Protein 1HUW (pdb70)

InterPro domains:
  IPR001400 Somatotropin/prolactin [PF00103] (9-215)
  IPR001400 Somatotropin/prolactin [PR00836] (79-92)
  IPR001400 Somatotropin/prolactin [PR00836] (101-119)
  IPR001400 Somatotropin/prolactin [PR00836] (179-195)
  IPR001400 Somatotropin/prolactin [PR00836] (195-209)
  IPR001400 Somatotropin/prolactin [PTHR11417] (5-215)
  IPR009079 Four-helical cytokine-like, core [G3DSA:1.20.1250.10] (27-217)
  IPR009079 Four-helical cytokine-like, core [SSF47266] (28-215)
  IPR018116 Somatotropin hormone, conserved site [PS00266] (79-112)
  IPR018116 Somatotropin hormone, conserved site [PS00338] (191-208)
  IPR034975 Somatotropin [cd10285] (35-215)

Sequence (166 aa):
FPTIPLSRLADNAWLRADRLNQLAFDTYQEFEEAYIPKEQIHSFWWNPQTSLCPSESIPTPSNKEETQQKSNLELLRISLLLIQSWLEPVQFLRSVFANSLVYGASDSNVYDLLKDLEEGIQTLMGRLEALLKNYGLLYCFNKDMSKVSTYLRTVQCRSVEGSCGF

B-factor: mean 32.25, std 19.69, range [7.69, 106.46]

Organism: Homo sapiens (NCBI:txid9606)

Structure (mmCIF, N/CA/C/O backbone):
data_1HUW
#
_entry.id   1HUW
#
_cell.length_a   80.450
_cell.length_b   59.340
_cell.length_c   50.870
_cell.angle_alpha   90.00
_cell.angle_beta   128.20
_cell.angle_gamma   90.00
#
_symmetry.space_group_name_H-M   'C 1 2 1'
#
loop_
_entity.id
_entity.type
_entity.pdbx_description
1 polymer 'HUMAN GROWTH HORMONE'
2 water water
#
loop_
_atom_site.group_PDB
_atom_site.id
_atom_site.type_symbol
_atom_site.label_atom_id
_atom_site.label_alt_id
_atom_site.label_comp_id
_atom_site.label_asym_id
_atom_site.label_entity_id
_atom_site.label_seq_id
_atom_site.pdbx_PDB_ins_code
_atom_site.Cartn_x
_atom_site.Cartn_y
_atom_site.Cartn_z
_atom_site.occupancy
_atom_site.B_iso_or_equiv
_atom_site.auth_seq_id
_atom_site.auth_comp_id
_atom_site.auth_asym_id
_atom_site.auth_atom_id
_atom_site.pdbx_PDB_model_num
ATOM 1 N N . PHE A 1 1 ? -15.309 -7.827 -48.542 1.00 33.37 1 PHE A N 1
ATOM 2 C CA . PHE A 1 1 ? -15.460 -9.231 -48.169 1.00 36.67 1 PHE A CA 1
ATOM 3 C C . PHE A 1 1 ? -15.661 -9.465 -46.667 1.00 38.01 1 PHE A C 1
ATOM 4 O O . PHE A 1 1 ? -14.993 -8.820 -45.844 1.00 38.40 1 PHE A O 1
ATOM 12 N N . PRO A 1 2 ? -16.574 -10.383 -46.268 1.00 38.94 2 PRO A N 1
ATOM 13 C CA . PRO A 1 2 ? -16.856 -10.717 -44.881 1.00 39.11 2 PRO A CA 1
ATOM 14 C C . PRO A 1 2 ? -15.661 -11.265 -44.135 1.00 38.69 2 PRO A C 1
ATOM 15 O O . PRO A 1 2 ? -15.009 -12.233 -44.490 1.00 40.06 2 PRO A O 1
ATOM 19 N N . THR A 1 3 ? -15.390 -10.590 -43.047 1.00 40.39 3 THR A N 1
ATOM 20 C CA . THR A 1 3 ? -14.239 -10.919 -42.247 1.00 44.89 3 THR A CA 1
ATOM 21 C C . THR A 1 3 ? -14.478 -11.713 -40.932 1.00 41.76 3 THR A C 1
ATOM 22 O O . THR A 1 3 ? -13.573 -11.824 -40.099 1.00 46.76 3 THR A O 1
ATOM 26 N N . ILE A 1 4 ? -15.654 -12.296 -40.639 1.00 34.05 4 ILE A N 1
ATOM 27 C CA . ILE A 1 4 ? -15.785 -13.180 -39.482 1.00 27.32 4 ILE A CA 1
ATOM 28 C C . ILE A 1 4 ? -16.099 -14.544 -40.061 1.00 21.01 4 ILE A C 1
ATOM 29 O O . ILE A 1 4 ? -16.972 -14.678 -40.905 1.00 22.47 4 ILE A O 1
ATOM 34 N N . PRO A 1 5 ? -15.395 -15.613 -39.686 1.00 21.17 5 PRO A N 1
ATOM 35 C CA . PRO A 1 5 ? -15.607 -16.941 -40.243 1.00 19.91 5 PRO A CA 1
ATOM 36 C C . PRO A 1 5 ? -16.953 -17.465 -39.850 1.00 19.50 5 PRO A C 1
ATOM 37 O O . PRO A 1 5 ? -17.475 -17.144 -38.775 1.00 18.01 5 PRO A O 1
ATOM 41 N N . LEU A 1 6 ? -17.507 -18.220 -40.782 1.00 19.02 6 LEU A N 1
ATOM 42 C CA . LEU A 1 6 ? -18.793 -18.862 -40.560 1.00 20.93 6 LEU A CA 1
ATOM 43 C C . LEU A 1 6 ? -18.885 -19.613 -39.224 1.00 17.99 6 LEU A C 1
ATOM 44 O O . LEU A 1 6 ? -19.890 -19.437 -38.560 1.00 15.65 6 LEU A O 1
ATOM 49 N N . SER A 1 7 ? -17.891 -20.360 -38.738 1.00 15.43 7 SER A N 1
ATOM 50 C CA . SER A 1 7 ? -18.031 -21.097 -37.505 1.00 17.88 7 SER A CA 1
ATOM 51 C C . SER A 1 7 ? -18.196 -20.250 -36.251 1.00 19.01 7 SER A C 1
ATOM 52 O O . SER A 1 7 ? -18.849 -20.657 -35.275 1.00 16.23 7 SER A O 1
ATOM 55 N N . ARG A 1 8 ? -17.564 -19.065 -36.282 1.00 19.49 8 ARG A N 1
ATOM 56 C CA . ARG A 1 8 ? -17.691 -18.122 -35.188 1.00 18.57 8 ARG A CA 1
ATOM 57 C C . ARG A 1 8 ? -19.081 -17.523 -35.197 1.00 15.92 8 ARG A C 1
ATOM 58 O O . ARG A 1 8 ? -19.646 -17.338 -34.140 1.00 15.96 8 ARG A O 1
ATOM 66 N N . LEU A 1 9 ? -19.607 -17.179 -36.368 1.00 17.43 9 LEU A N 1
ATOM 67 C CA . LEU A 1 9 ? -20.937 -16.681 -36.488 1.00 17.83 9 LEU A CA 1
ATOM 68 C C . LEU A 1 9 ? -21.926 -17.743 -35.979 1.00 18.68 9 LEU A C 1
ATOM 69 O O . LEU A 1 9 ? -22.909 -17.370 -35.344 1.00 17.16 9 LEU A O 1
ATOM 74 N N . ALA A 1 10 ? -21.769 -19.048 -36.272 1.00 15.66 10 ALA A N 1
ATOM 75 C CA . ALA A 1 10 ? -22.703 -20.073 -35.795 1.00 16.58 10 ALA A CA 1
ATOM 76 C C . ALA A 1 10 ? -22.571 -20.265 -34.278 1.00 14.03 10 ALA A C 1
ATOM 77 O O . ALA A 1 10 ? -23.530 -20.521 -33.576 1.00 15.42 10 ALA A O 1
ATOM 79 N N . ASP A 1 11 ? -21.376 -20.118 -33.744 1.00 12.78 11 ASP A N 1
ATOM 80 C CA . ASP A 1 11 ? -21.117 -20.238 -32.339 1.00 14.22 11 ASP A CA 1
ATOM 81 C C . ASP A 1 11 ? -21.743 -19.143 -31.543 1.00 13.86 11 ASP A C 1
ATOM 82 O O . ASP A 1 11 ? -22.321 -19.398 -30.512 1.00 14.57 11 ASP A O 1
ATOM 87 N N . ASN A 1 12 ? -21.579 -17.922 -32.038 1.00 14.43 12 ASN A N 1
ATOM 88 C CA . ASN A 1 12 ? -22.085 -16.747 -31.391 1.00 15.71 12 ASN A CA 1
ATOM 89 C C . ASN A 1 12 ? -23.579 -16.679 -31.402 1.00 14.17 12 ASN A C 1
ATOM 90 O O . ASN A 1 12 ? -24.120 -16.184 -30.414 1.00 13.76 12 ASN A O 1
ATOM 95 N N . ALA A 1 13 ? -24.165 -17.166 -32.505 1.00 12.87 13 ALA A N 1
ATOM 96 C CA . ALA A 1 13 ? -25.600 -17.248 -32.664 1.00 13.73 13 ALA A CA 1
ATOM 97 C C . ALA A 1 13 ? -26.120 -18.283 -31.691 1.00 16.78 13 ALA A C 1
ATOM 98 O O . ALA A 1 13 ? -27.095 -17.983 -31.014 1.00 18.46 13 ALA A O 1
ATOM 100 N N . TRP A 1 14 ? -25.526 -19.477 -31.563 1.00 15.07 14 TRP A N 1
ATOM 101 C CA . TRP A 1 14 ? -25.894 -20.429 -30.521 1.00 14.43 14 TRP A CA 1
ATOM 102 C C . TRP A 1 14 ? -25.655 -19.856 -29.113 1.00 13.31 14 TRP A C 1
ATOM 103 O O . TRP A 1 14 ? -26.511 -20.076 -28.264 1.00 16.37 14 TRP A O 1
ATOM 114 N N . LEU A 1 15 ? -24.575 -19.169 -28.748 1.00 9.75 15 LEU A N 1
ATOM 115 C CA . LEU A 1 15 ? -24.422 -18.657 -27.399 1.00 14.11 15 LEU A CA 1
ATOM 116 C C . LEU A 1 15 ? -25.513 -17.664 -26.953 1.00 14.35 15 LEU A C 1
ATOM 117 O O . LEU A 1 15 ? -25.925 -17.631 -25.796 1.00 11.21 15 LEU A O 1
ATOM 122 N N . ARG A 1 16 ? -25.984 -16.858 -27.896 1.00 12.89 16 ARG A N 1
ATOM 123 C CA . ARG A 1 16 ? -26.995 -15.883 -27.626 1.00 12.41 16 ARG A CA 1
ATOM 124 C C . ARG A 1 16 ? -28.291 -16.589 -27.345 1.00 12.67 16 ARG A C 1
ATOM 125 O O . ARG A 1 16 ? -28.989 -16.179 -26.449 1.00 12.27 16 ARG A O 1
ATOM 133 N N . ALA A 1 17 ? -28.610 -17.614 -28.144 1.00 10.88 17 ALA A N 1
ATOM 134 C CA . ALA A 1 17 ? -29.817 -18.394 -27.963 1.00 13.18 17 ALA A CA 1
ATOM 135 C C . ALA A 1 17 ? -29.793 -19.176 -26.674 1.00 14.22 17 ALA A C 1
ATOM 136 O O . ALA A 1 17 ? -30.806 -19.260 -26.013 1.00 16.33 17 ALA A O 1
ATOM 138 N N . ASP A 1 18 ? -28.678 -19.768 -26.282 1.00 15.01 18 ASP A N 1
ATOM 139 C CA . ASP A 1 18 ? -28.535 -20.502 -25.023 1.00 18.65 18 ASP A CA 1
ATOM 140 C C . ASP A 1 18 ? -28.767 -19.623 -23.779 1.00 19.81 18 ASP A C 1
ATOM 141 O O . ASP A 1 18 ? -29.327 -20.082 -22.782 1.00 18.04 18 ASP A O 1
ATOM 146 N N . ARG A 1 19 ? -28.262 -18.378 -23.820 1.00 20.14 19 ARG A N 1
ATOM 147 C CA . ARG A 1 19 ? -28.438 -17.382 -22.768 1.00 22.45 19 ARG A CA 1
ATOM 148 C C . ARG A 1 19 ? -29.905 -17.004 -22.636 1.00 16.58 19 ARG A C 1
ATOM 149 O O . ARG A 1 19 ? -30.408 -16.914 -21.541 1.00 18.47 19 ARG A O 1
ATOM 157 N N . LEU A 1 20 ? -30.588 -16.762 -23.739 1.00 12.13 20 LEU A N 1
ATOM 158 C CA . LEU A 1 20 ? -31.970 -16.441 -23.743 1.00 11.35 20 LEU A CA 1
ATOM 159 C C . LEU A 1 20 ? -32.712 -17.653 -23.237 1.00 12.58 20 LEU A C 1
ATOM 160 O O . LEU A 1 20 ? -33.600 -17.471 -22.435 1.00 13.36 20 LEU A O 1
ATOM 165 N N . ASN A 1 21 ? -32.368 -18.884 -23.620 1.00 11.08 21 ASN A N 1
ATOM 166 C CA . ASN A 1 21 ? -33.027 -20.058 -23.088 1.00 13.89 21 ASN A CA 1
ATOM 167 C C . ASN A 1 21 ? -32.783 -20.221 -21.587 1.00 13.67 21 ASN A C 1
ATOM 168 O O . ASN A 1 21 ? -33.707 -20.579 -20.878 1.00 12.81 21 ASN A O 1
ATOM 173 N N . GLN A 1 22 ? -31.606 -19.950 -21.023 1.00 12.92 22 GLN A N 1
ATOM 174 C CA . GLN A 1 22 ? -31.408 -20.020 -19.582 1.00 16.31 22 GLN A CA 1
ATOM 175 C C . GLN A 1 22 ? -32.298 -18.994 -18.891 1.00 16.93 22 GLN A C 1
ATOM 176 O O . GLN A 1 22 ? -32.978 -19.307 -17.923 1.00 16.61 22 GLN A O 1
ATOM 182 N N . LEU A 1 23 ? -32.336 -17.768 -19.425 1.00 16.76 23 LEU A N 1
ATOM 183 C CA . LEU A 1 23 ? -33.094 -16.688 -18.841 1.00 15.90 23 LEU A CA 1
ATOM 184 C C . LEU A 1 23 ? -34.541 -17.065 -18.897 1.00 12.94 23 LEU A C 1
ATOM 185 O O . LEU A 1 23 ? -35.195 -16.983 -17.886 1.00 11.57 23 LEU A O 1
ATOM 190 N N . ALA A 1 24 ? -35.026 -17.586 -20.009 1.00 9.84 24 ALA A N 1
ATOM 191 C CA . ALA A 1 24 ? -36.421 -17.943 -20.129 1.00 12.40 24 ALA A CA 1
ATOM 192 C C . ALA A 1 24 ? -36.786 -19.069 -19.164 1.00 14.90 24 ALA A C 1
ATOM 193 O O . ALA A 1 24 ? -37.829 -19.000 -18.537 1.00 13.27 24 ALA A O 1
ATOM 195 N N . PHE A 1 25 ? -35.913 -20.057 -18.947 1.00 15.53 25 PHE A N 1
ATOM 196 C CA . PHE A 1 25 ? -36.186 -21.216 -18.114 1.00 14.61 25 PHE A CA 1
ATOM 197 C C . PHE A 1 25 ? -36.201 -20.908 -16.619 1.00 14.80 25 PHE A C 1
ATOM 198 O O . PHE A 1 25 ?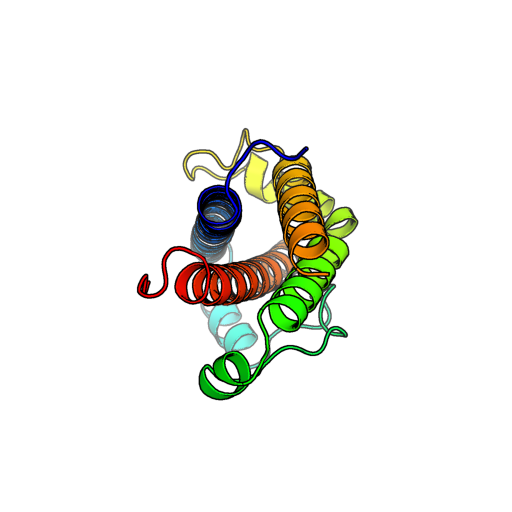 -37.078 -21.321 -15.852 1.00 16.14 25 PHE A O 1
ATOM 206 N N . ASP A 1 26 ? -35.169 -20.222 -16.185 1.00 14.01 26 ASP A N 1
ATOM 207 C CA . ASP A 1 26 ? -35.059 -19.850 -14.802 1.00 12.40 26 ASP A CA 1
ATOM 208 C C . ASP A 1 26 ? -36.099 -18.848 -14.359 1.00 10.84 26 ASP A C 1
ATOM 209 O O . ASP A 1 26 ? -36.573 -18.980 -13.238 1.00 12.68 26 ASP A O 1
ATOM 214 N N . THR A 1 27 ? -36.533 -17.895 -15.174 1.00 12.48 27 THR A N 1
ATOM 215 C CA . THR A 1 27 ? -37.549 -16.948 -14.705 1.00 13.60 27 THR A CA 1
ATOM 216 C C . THR A 1 27 ? -38.886 -17.630 -14.756 1.00 12.07 27 THR A C 1
ATOM 217 O O . THR A 1 27 ? -39.715 -17.304 -13.932 1.00 11.83 27 THR A O 1
ATOM 221 N N . TYR A 1 28 ? -39.096 -18.566 -15.685 1.00 11.49 28 TYR A N 1
ATOM 222 C CA . TYR A 1 28 ? -40.279 -19.414 -15.709 1.00 12.56 28 TYR A CA 1
ATOM 223 C C . TYR A 1 28 ? -40.355 -20.290 -14.427 1.00 14.62 28 TYR A C 1
ATOM 224 O O . TYR A 1 28 ? -41.430 -20.377 -13.820 1.00 15.57 28 TYR A O 1
ATOM 233 N N . GLN A 1 29 ? -39.275 -20.944 -13.952 1.00 14.47 29 GLN A N 1
ATOM 234 C CA . GLN A 1 29 ? -39.351 -21.714 -12.717 1.00 17.48 29 GLN A CA 1
ATOM 235 C C . GLN A 1 29 ? -39.522 -20.870 -11.443 1.00 18.21 29 GLN A C 1
ATOM 236 O O . GLN A 1 29 ? -40.238 -21.265 -10.520 1.00 16.43 29 GLN A O 1
ATOM 247 N N . GLU A 1 30 ? -38.862 -19.699 -11.348 1.00 14.01 30 GLU A N 1
ATOM 248 C CA . GLU A 1 30 ? -38.963 -18.852 -10.180 1.00 12.28 30 GLU A CA 1
ATOM 249 C C . GLU A 1 30 ? -40.390 -18.327 -10.070 1.00 12.32 30 GLU A C 1
ATOM 250 O O . GLU A 1 30 ? -40.938 -18.324 -8.977 1.00 14.38 30 GLU A O 1
ATOM 256 N N . PHE A 1 31 ? -41.010 -17.923 -11.192 1.00 10.71 31 PHE A N 1
ATOM 257 C CA . PHE A 1 31 ? -42.379 -17.437 -11.266 1.00 13.13 31 PHE A CA 1
ATOM 258 C C . PHE A 1 31 ? -43.396 -18.512 -10.851 1.00 18.14 31 PHE A C 1
ATOM 259 O O . PHE A 1 31 ? -44.315 -18.295 -10.060 1.00 17.12 31 PHE A O 1
ATOM 267 N N . GLU A 1 32 ? -43.248 -19.696 -11.452 1.00 17.26 32 GLU A N 1
ATOM 268 C CA . GLU A 1 32 ? -44.097 -20.803 -11.161 1.00 17.22 32 GLU A CA 1
ATOM 269 C C . GLU A 1 32 ? -43.974 -21.118 -9.679 1.00 17.73 32 GLU A C 1
ATOM 270 O O . GLU A 1 32 ? -44.980 -21.189 -9.004 1.00 21.49 32 GLU A O 1
ATOM 276 N N . GLU A 1 33 ? -42.784 -21.195 -9.115 1.00 20.28 33 GLU A N 1
ATOM 277 C CA . GLU A 1 33 ? -42.618 -21.576 -7.735 1.00 24.82 33 GLU A CA 1
ATOM 278 C C . GLU A 1 33 ? -43.074 -20.463 -6.809 1.00 25.65 33 GLU A C 1
ATOM 279 O O . GLU A 1 33 ? -43.714 -20.748 -5.809 1.00 28.34 33 GLU A O 1
ATOM 285 N N . ALA A 1 34 ? -42.870 -19.194 -7.131 1.00 23.51 34 ALA A N 1
ATOM 286 C CA . ALA A 1 34 ? -43.288 -18.106 -6.277 1.00 19.87 34 ALA A CA 1
ATOM 287 C C . ALA A 1 34 ? -44.774 -17.887 -6.281 1.00 18.48 34 ALA A C 1
ATOM 288 O O . ALA A 1 34 ? -45.347 -17.674 -5.229 1.00 22.98 34 ALA A O 1
ATOM 290 N N . TYR A 1 35 ? -45.418 -17.981 -7.433 1.00 17.39 35 TYR A N 1
ATOM 291 C CA . TYR A 1 35 ? -46.787 -17.542 -7.588 1.00 18.25 35 TYR A CA 1
ATOM 292 C C . TYR A 1 35 ? -47.859 -18.521 -8.018 1.00 21.73 35 TYR A C 1
ATOM 293 O O . TYR A 1 35 ? -49.007 -18.162 -7.761 1.00 24.24 35 TYR A O 1
ATOM 302 N N . ILE A 1 36 ? -47.589 -19.668 -8.700 1.00 21.04 36 ILE A N 1
ATOM 303 C CA . ILE A 1 36 ? -48.643 -20.541 -9.242 1.00 19.95 36 ILE A CA 1
ATOM 304 C C . ILE A 1 36 ? -48.911 -21.640 -8.248 1.00 18.96 36 ILE A C 1
ATOM 305 O O . ILE A 1 36 ? -47.988 -22.309 -7.812 1.00 21.14 36 ILE A O 1
ATOM 310 N N . PRO A 1 37 ? -50.134 -21.825 -7.758 1.00 21.75 37 PRO A N 1
ATOM 311 C CA . PRO A 1 37 ? -50.404 -22.872 -6.794 1.00 21.17 37 PRO A CA 1
ATOM 312 C C . PRO A 1 37 ? -50.342 -24.186 -7.563 1.00 20.63 37 PRO A C 1
ATOM 313 O O . PRO A 1 37 ? -50.690 -24.217 -8.744 1.00 24.54 37 PRO A O 1
ATOM 317 N N . LYS A 1 38 ? -49.835 -25.227 -6.895 1.00 23.53 38 LYS A N 1
ATOM 318 C CA . LYS A 1 38 ? -49.631 -26.579 -7.401 1.00 28.20 38 LYS A CA 1
ATOM 319 C C . LYS A 1 38 ? -50.783 -27.160 -8.222 1.00 29.90 38 LYS A C 1
ATOM 320 O O . LYS A 1 38 ? -50.647 -27.857 -9.221 1.00 29.59 38 LYS A O 1
ATOM 326 N N . GLU A 1 39 ? -51.956 -26.779 -7.763 1.00 30.36 39 GLU A N 1
ATOM 327 C CA . GLU A 1 39 ? -53.215 -27.108 -8.372 1.00 29.97 39 GLU A CA 1
ATOM 328 C C . GLU A 1 39 ? -53.178 -26.637 -9.814 1.00 28.42 39 GLU A C 1
ATOM 329 O O . GLU A 1 39 ? -53.458 -27.408 -10.728 1.0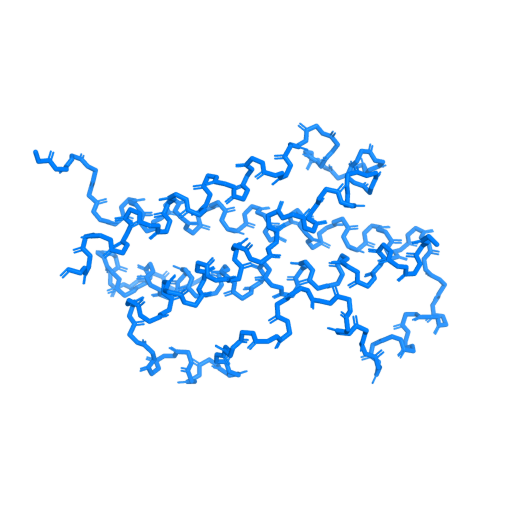0 28.49 39 GLU A O 1
ATOM 340 N N . GLN A 1 40 ? -52.787 -25.379 -10.030 1.00 27.22 40 GLN A N 1
ATOM 341 C CA . GLN A 1 40 ? -52.784 -24.819 -11.373 1.00 27.66 40 GLN A CA 1
ATOM 342 C C . GLN A 1 40 ? -51.623 -25.238 -12.277 1.00 26.99 40 GLN A C 1
ATOM 343 O O . GLN A 1 40 ? -51.742 -25.130 -13.498 1.00 25.92 40 GLN A O 1
ATOM 349 N N . ILE A 1 41 ? -50.529 -25.731 -11.674 1.00 22.91 41 ILE A N 1
ATOM 350 C CA . ILE A 1 41 ? -49.360 -26.233 -12.366 1.00 21.97 41 ILE A CA 1
ATOM 351 C C . ILE A 1 41 ? -49.720 -27.523 -13.085 1.00 25.74 41 ILE A C 1
ATOM 352 O O . ILE A 1 41 ? -49.394 -27.648 -14.267 1.00 26.32 41 ILE A O 1
ATOM 357 N N . HIS A 1 42 ? -50.414 -28.471 -12.431 1.00 24.42 42 HIS A N 1
ATOM 358 C CA . HIS A 1 42 ? -50.770 -29.733 -13.078 1.00 25.30 42 HIS A CA 1
ATOM 359 C C . HIS A 1 42 ? -51.809 -29.591 -14.156 1.00 24.94 42 HIS A C 1
ATOM 360 O O . HIS A 1 42 ? -51.787 -30.259 -15.176 1.00 26.14 42 HIS A O 1
ATOM 367 N N . SER A 1 43 ? -52.723 -28.664 -13.931 1.00 24.88 43 SER A N 1
ATOM 368 C CA . SER A 1 43 ? -53.759 -28.371 -14.878 1.00 26.40 43 SER A CA 1
ATOM 369 C C . SER A 1 43 ? -53.230 -27.86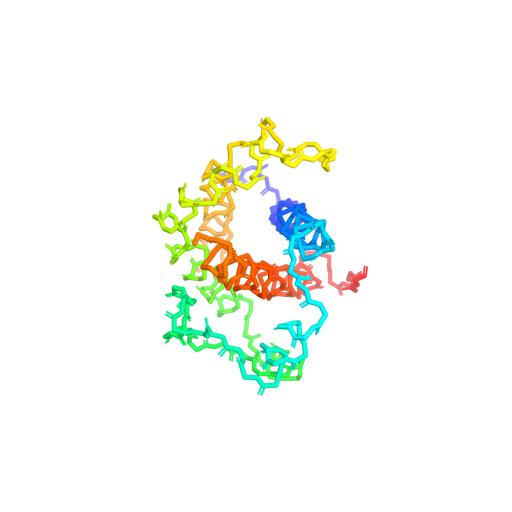4 -16.220 1.00 27.73 43 SER A C 1
ATOM 370 O O . SER A 1 43 ? -53.609 -28.356 -17.293 1.00 28.99 43 SER A O 1
ATOM 373 N N . PHE A 1 44 ? -52.327 -26.870 -16.130 1.00 30.08 44 PHE A N 1
ATOM 374 C CA . PHE A 1 44 ? -51.743 -26.243 -17.314 1.00 29.19 44 PHE A CA 1
ATOM 375 C C . PHE A 1 44 ? -50.829 -27.251 -17.999 1.00 24.73 44 PHE A C 1
ATOM 376 O O . PHE A 1 44 ? -50.803 -27.278 -19.225 1.00 24.23 44 PHE A O 1
ATOM 384 N N . TRP A 1 45 ? -50.106 -28.087 -17.240 1.00 22.78 45 TRP A N 1
ATOM 385 C CA . TRP A 1 45 ? -49.263 -29.113 -17.809 1.00 22.99 45 TRP A CA 1
ATOM 386 C C . TRP A 1 45 ? -50.046 -29.987 -18.793 1.00 23.07 45 TRP A C 1
ATOM 387 O O . TRP A 1 45 ? -49.616 -30.227 -19.926 1.00 22.61 45 TRP A O 1
ATOM 398 N N . TRP A 1 46 ? -51.259 -30.381 -18.378 1.00 19.88 46 TRP A N 1
ATOM 399 C CA . TRP A 1 46 ? -52.031 -31.291 -19.184 1.00 24.29 46 TRP A CA 1
ATOM 400 C C . TRP A 1 46 ? -52.811 -30.575 -20.250 1.00 30.94 46 TRP A C 1
ATOM 401 O O . TRP A 1 46 ? -53.230 -31.218 -21.207 1.00 34.59 46 TRP A O 1
ATOM 412 N N . ASN A 1 47 ? -52.999 -29.251 -20.135 1.00 38.22 47 ASN A N 1
ATOM 413 C CA . ASN A 1 47 ? -53.620 -28.440 -21.175 1.00 45.36 47 ASN A CA 1
ATOM 414 C C . ASN A 1 47 ? -52.914 -27.091 -21.288 1.00 47.23 47 ASN A C 1
ATOM 415 O O . ASN A 1 47 ? -53.360 -26.101 -20.690 1.00 44.63 47 ASN A O 1
ATOM 420 N N . PRO A 1 48 ? -51.776 -27.015 -22.017 1.00 50.15 48 PRO A N 1
ATOM 421 C CA . PRO A 1 48 ? -51.067 -25.760 -22.296 1.00 54.36 48 PRO A CA 1
ATOM 422 C C . PRO A 1 48 ? -51.825 -24.651 -23.063 1.00 57.03 48 PRO A C 1
ATOM 423 O O . PRO A 1 48 ? -52.591 -24.952 -23.986 1.00 59.25 48 PRO A O 1
ATOM 427 N N . GLN A 1 49 ? -51.658 -23.364 -22.685 1.00 61.00 49 GLN A N 1
ATOM 428 C CA . GLN A 1 49 ? -52.332 -22.251 -23.360 1.00 64.61 49 GLN A CA 1
ATOM 429 C C . GLN A 1 49 ? -51.431 -21.638 -24.414 1.00 62.76 49 GLN A C 1
ATOM 430 O O . GLN A 1 49 ? -50.847 -20.561 -24.334 1.00 59.79 49 GLN A O 1
ATOM 436 N N . THR A 1 50 ? -51.403 -22.479 -25.444 1.00 62.79 50 THR A N 1
ATOM 437 C CA . THR A 1 50 ? -50.626 -22.279 -26.655 1.00 66.79 50 THR A CA 1
ATOM 438 C C . THR A 1 50 ? -51.222 -21.202 -27.572 1.00 67.94 50 THR A C 1
ATOM 439 O O . THR A 1 50 ? -50.625 -20.773 -28.572 1.00 68.37 50 THR A O 1
ATOM 443 N N . SER A 1 51 ? -52.434 -20.757 -27.208 1.00 68.10 51 SER A N 1
ATOM 444 C CA . SER A 1 51 ? -53.096 -19.632 -27.848 1.00 66.87 51 SER A CA 1
ATOM 445 C C . SER A 1 51 ? -52.276 -18.385 -27.578 1.00 63.41 51 SER A C 1
ATOM 446 O O . SER A 1 51 ? -52.157 -17.527 -28.451 1.00 63.83 51 SER A O 1
ATOM 449 N N . LEU A 1 52 ? -51.701 -18.352 -26.356 1.00 60.66 52 LEU A N 1
ATOM 450 C CA . LEU A 1 52 ? -50.807 -17.295 -25.912 1.00 56.99 52 LEU A CA 1
ATOM 451 C C . LEU A 1 52 ? -49.536 -17.287 -26.738 1.00 53.58 52 LEU A C 1
ATOM 452 O O . LEU A 1 52 ? -48.972 -16.210 -26.907 1.00 56.32 52 LEU A O 1
ATOM 457 N N . CYS A 1 53 ? -49.090 -18.438 -27.279 1.00 47.75 53 CYS A N 1
ATOM 458 C CA . CYS A 1 53 ? -47.879 -18.500 -28.077 1.00 39.98 53 CYS A CA 1
ATOM 459 C C . CYS A 1 53 ? -48.001 -17.755 -29.402 1.00 38.20 53 CYS A C 1
ATOM 460 O O . CYS A 1 53 ? -48.874 -18.070 -30.201 1.00 35.57 53 CYS A O 1
ATOM 463 N N . PRO A 1 54 ? -47.154 -16.730 -29.649 1.00 38.21 54 PRO A N 1
ATOM 464 C CA . PRO A 1 54 ? -47.099 -15.938 -30.886 1.00 37.36 54 PRO A CA 1
ATOM 465 C C . PRO A 1 54 ? -46.703 -16.734 -32.125 1.00 36.01 54 PRO A C 1
ATOM 466 O O . PRO A 1 54 ? -47.034 -16.394 -33.259 1.00 38.57 54 PRO A O 1
ATOM 470 N N . SER A 1 55 ? -45.993 -17.823 -31.848 1.00 36.43 55 SER A N 1
ATOM 471 C CA . SER A 1 55 ? -45.400 -18.712 -32.821 1.00 40.00 55 SER A CA 1
ATOM 472 C C . SER A 1 55 ? -46.211 -19.930 -33.227 1.00 42.20 55 SER A C 1
ATOM 473 O O . SER A 1 55 ? -45.680 -20.746 -33.985 1.00 40.73 55 SER A O 1
ATOM 476 N N . GLU A 1 56 ? -47.418 -20.100 -32.668 1.00 46.21 56 GLU A N 1
ATOM 477 C CA . GLU A 1 56 ? -48.312 -21.235 -32.911 1.00 53.74 56 GLU A CA 1
ATOM 478 C C . GLU A 1 56 ? -48.334 -21.708 -34.383 1.00 54.96 56 GLU A C 1
ATOM 479 O O . GLU A 1 56 ? -48.146 -22.892 -34.708 1.00 56.23 56 GLU A O 1
ATOM 485 N N . SER A 1 57 ? -48.437 -20.686 -35.254 1.00 55.34 57 SER A N 1
ATOM 486 C CA . SER A 1 57 ? -48.492 -20.769 -36.723 1.00 55.16 57 SER A CA 1
ATOM 487 C C . SER A 1 57 ? -47.273 -21.248 -37.519 1.00 52.21 57 SER A C 1
ATOM 488 O O . SER A 1 57 ? -47.412 -21.741 -38.646 1.00 53.54 57 SER A O 1
ATOM 491 N N . ILE A 1 58 ? -46.067 -21.040 -36.973 1.00 46.07 58 ILE A N 1
ATOM 492 C CA . ILE A 1 58 ? -44.848 -21.431 -37.635 1.00 41.33 58 ILE A CA 1
ATOM 493 C C . ILE A 1 58 ? -44.640 -22.932 -37.486 1.00 43.10 58 ILE A C 1
ATOM 494 O O . ILE A 1 58 ? -44.629 -23.483 -36.389 1.00 43.85 58 ILE A O 1
ATOM 499 N N . PRO A 1 59 ? -44.535 -23.662 -38.603 1.00 45.46 59 PRO A N 1
ATOM 500 C CA . PRO A 1 59 ? -44.257 -25.092 -38.595 1.00 43.71 59 PRO A CA 1
ATOM 501 C C . PRO A 1 59 ? -42.804 -25.415 -38.291 1.00 41.06 59 PRO A C 1
ATOM 502 O O . PRO A 1 59 ? -41.890 -24.989 -38.998 1.00 40.94 59 PRO A O 1
ATOM 506 N N . THR A 1 60 ? -42.625 -26.147 -37.195 1.00 37.38 60 THR A N 1
ATOM 507 C CA . THR A 1 60 ? -41.312 -26.574 -36.770 1.00 39.37 60 THR A CA 1
ATOM 508 C C . THR A 1 60 ? -41.147 -28.112 -36.747 1.00 40.07 60 THR A C 1
ATOM 509 O O . THR A 1 60 ? -42.139 -28.834 -36.667 1.00 42.21 60 THR A O 1
ATOM 513 N N . PRO A 1 61 ? -39.945 -28.702 -36.845 1.00 42.18 61 PRO A N 1
ATOM 514 C CA . PRO A 1 61 ? -39.725 -30.116 -36.599 1.00 44.88 61 PRO A CA 1
ATOM 515 C C . PRO A 1 61 ? -40.053 -30.568 -35.188 1.00 50.20 61 PRO A C 1
ATOM 516 O O . PRO A 1 61 ? -39.605 -30.051 -34.154 1.00 51.30 61 PRO A O 1
ATOM 520 N N . SER A 1 62 ? -40.950 -31.556 -35.264 1.00 57.33 62 SER A N 1
ATOM 521 C CA . SER A 1 62 ? -41.526 -32.257 -34.117 1.00 62.27 62 SER A CA 1
ATOM 522 C C . SER A 1 62 ? -40.589 -33.118 -33.264 1.00 63.01 62 SER A C 1
ATOM 523 O O . SER A 1 62 ? -40.740 -33.132 -32.039 1.00 66.97 62 SER A O 1
ATOM 526 N N . ASN A 1 63 ? -39.599 -33.819 -33.836 1.00 60.16 63 ASN A N 1
ATOM 527 C CA . ASN A 1 63 ? -38.681 -34.683 -33.087 1.00 55.68 63 ASN A CA 1
ATOM 528 C C . ASN A 1 63 ? -37.250 -34.448 -33.537 1.00 53.69 63 ASN A C 1
ATOM 529 O O . ASN A 1 63 ? -37.073 -33.791 -34.567 1.00 52.54 63 ASN A O 1
ATOM 534 N N . LYS A 1 64 ? -36.204 -34.965 -32.863 1.00 52.41 64 LYS A N 1
ATOM 535 C CA . LYS A 1 64 ? -34.835 -34.689 -33.321 1.00 54.48 64 LYS A CA 1
ATOM 536 C C . LYS A 1 64 ? -34.528 -35.237 -34.694 1.00 51.43 64 LYS A C 1
ATOM 537 O O . LYS A 1 64 ? -33.704 -34.652 -35.396 1.00 51.87 64 LYS A O 1
ATOM 543 N N . GLU A 1 65 ? -35.187 -36.326 -35.109 1.00 45.96 65 GLU A N 1
ATOM 544 C CA . GLU A 1 65 ? -34.904 -36.860 -36.411 1.00 40.87 65 GLU A CA 1
ATOM 545 C C . GLU A 1 65 ? -35.612 -36.054 -37.492 1.00 41.11 65 GLU A C 1
ATOM 546 O O . GLU A 1 65 ? -35.105 -36.020 -38.617 1.00 41.79 65 GLU A O 1
ATOM 552 N N . GLU A 1 66 ? -36.720 -35.345 -37.221 1.00 40.07 66 GLU A N 1
ATOM 553 C CA . GLU A 1 66 ? -37.250 -34.440 -38.241 1.00 43.27 66 GLU A CA 1
ATOM 554 C C . GLU A 1 66 ? -36.405 -33.152 -38.372 1.00 41.30 66 GLU A C 1
ATOM 555 O O . GLU A 1 66 ? -36.349 -32.504 -39.420 1.00 39.08 66 GLU A O 1
ATOM 561 N N . THR A 1 67 ? -35.755 -32.805 -37.260 1.00 38.41 67 THR A N 1
ATOM 562 C CA . THR A 1 67 ? -34.791 -31.735 -37.172 1.00 40.54 67 THR A CA 1
ATOM 563 C C . THR A 1 67 ? -33.556 -32.100 -38.024 1.00 42.76 67 THR A C 1
ATOM 564 O O . THR A 1 67 ? -33.157 -31.312 -38.884 1.00 42.28 67 THR A O 1
ATOM 568 N N . GLN A 1 68 ? -32.956 -33.296 -37.877 1.00 45.85 68 GLN A N 1
ATOM 569 C CA . GLN A 1 68 ? -31.805 -33.742 -38.680 1.00 49.08 68 GLN A CA 1
ATOM 570 C C . GLN A 1 68 ? -32.008 -33.774 -40.199 1.00 47.90 68 GLN A C 1
ATOM 571 O O . GLN A 1 68 ? -31.068 -33.599 -40.974 1.00 48.09 68 GLN A O 1
ATOM 577 N N . GLN A 1 69 ? -33.247 -33.964 -40.657 1.00 48.76 69 GLN A N 1
ATOM 578 C CA . GLN A 1 69 ? -33.598 -33.993 -42.075 1.00 48.77 69 GLN A CA 1
ATOM 579 C C . GLN A 1 69 ? -33.572 -32.621 -42.708 1.00 46.15 69 GLN A C 1
ATOM 580 O O . GLN A 1 69 ? -33.547 -32.495 -43.929 1.00 47.66 69 GLN A O 1
ATOM 586 N N . LYS A 1 70 ? -33.671 -31.585 -41.872 1.00 43.87 70 LYS A N 1
ATOM 587 C CA . LYS A 1 70 ? -33.752 -30.203 -42.336 1.00 39.76 70 LYS A CA 1
ATOM 588 C C . LYS A 1 70 ? -32.395 -29.671 -42.692 1.00 33.68 70 LYS A C 1
ATOM 589 O O . LYS A 1 70 ? -31.441 -29.970 -41.982 1.00 31.86 70 LYS A O 1
ATOM 595 N N . SER A 1 71 ? -32.280 -28.897 -43.770 1.00 30.66 71 SER A N 1
ATOM 596 C CA . SER A 1 71 ? -30.985 -28.326 -44.094 1.00 31.71 71 SER A CA 1
ATOM 597 C C . SER A 1 71 ? -30.665 -27.197 -43.136 1.00 30.03 71 SER A C 1
ATOM 598 O O . SER A 1 71 ? -31.517 -26.784 -42.361 1.00 29.73 71 SER A O 1
ATOM 601 N N . ASN A 1 72 ? -29.401 -26.788 -43.097 1.00 29.30 72 ASN A N 1
ATOM 602 C CA . ASN A 1 72 ?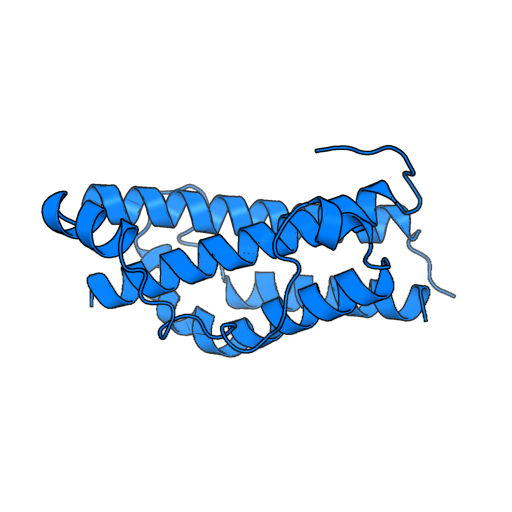 -29.013 -25.647 -42.313 1.00 30.08 72 ASN A CA 1
ATOM 603 C C . ASN A 1 72 ? -29.773 -24.394 -42.695 1.00 28.84 72 ASN A C 1
ATOM 604 O O . ASN A 1 72 ? -30.275 -23.749 -41.788 1.00 29.27 72 ASN A O 1
ATOM 609 N N . LEU A 1 73 ? -29.993 -24.069 -43.971 1.00 25.66 73 LEU A N 1
ATOM 610 C CA . LEU A 1 73 ? -30.708 -22.874 -44.359 1.00 27.08 73 LEU A CA 1
ATOM 611 C C . LEU A 1 73 ? -32.167 -22.914 -43.975 1.00 28.43 73 LEU A C 1
ATOM 612 O O . LEU A 1 73 ? -32.779 -21.883 -43.711 1.00 29.42 73 LEU A O 1
ATOM 617 N N . GLU A 1 74 ? -32.716 -24.128 -43.962 1.00 29.14 74 GLU A N 1
ATOM 618 C CA . GLU A 1 74 ? -34.090 -24.358 -43.553 1.00 29.55 74 GLU A CA 1
ATOM 619 C C . GLU A 1 74 ? -34.244 -24.168 -42.058 1.00 26.45 74 GLU A C 1
ATOM 620 O O . GLU A 1 74 ? -35.181 -23.492 -41.653 1.00 28.49 74 GLU A O 1
ATOM 626 N N . LEU A 1 75 ? -33.339 -24.743 -41.252 1.00 20.84 75 LEU A N 1
ATOM 627 C CA . LEU A 1 75 ? -33.339 -24.561 -39.821 1.00 22.33 75 LEU A CA 1
ATOM 628 C C . LEU A 1 75 ? -33.102 -23.103 -39.398 1.00 24.85 75 LEU A C 1
ATOM 629 O O . LEU A 1 75 ? -33.645 -22.677 -38.381 1.00 23.35 75 LEU A O 1
ATOM 634 N N . LEU A 1 76 ? -32.345 -22.319 -40.193 1.00 23.05 76 LEU A N 1
ATOM 635 C CA . LEU A 1 76 ? -32.061 -20.900 -39.973 1.00 19.39 76 LEU A CA 1
ATOM 636 C C . LEU A 1 76 ? -33.269 -20.076 -40.287 1.00 18.78 76 LEU A C 1
ATOM 637 O O . LEU A 1 76 ? -33.586 -19.096 -39.616 1.00 25.48 76 LEU A O 1
ATOM 642 N N . ARG A 1 77 ? -33.956 -20.484 -41.327 1.00 18.19 77 ARG A N 1
ATOM 643 C CA . ARG A 1 77 ? -35.150 -19.787 -41.717 1.00 23.54 77 ARG A CA 1
ATOM 644 C C . ARG A 1 77 ? -36.256 -19.929 -40.653 1.00 23.97 77 ARG A C 1
ATOM 645 O O . ARG A 1 77 ? -36.891 -18.933 -40.289 1.00 21.44 77 ARG A O 1
ATOM 653 N N . ILE A 1 78 ? -36.468 -21.174 -40.158 1.00 26.10 78 ILE A N 1
ATOM 654 C CA . ILE A 1 78 ? -37.406 -21.493 -39.070 1.00 25.97 78 ILE A CA 1
ATOM 655 C C . ILE A 1 78 ? -37.013 -20.733 -37.764 1.00 24.75 78 ILE A C 1
ATOM 656 O O . ILE A 1 78 ? -37.865 -20.106 -37.134 1.00 23.88 78 ILE A O 1
ATOM 661 N N . SER A 1 79 ? -35.744 -20.771 -37.314 1.00 21.84 79 SER A N 1
ATOM 662 C CA . SER A 1 79 ? -35.269 -20.013 -36.170 1.00 20.25 79 SER A CA 1
ATOM 663 C C . SER A 1 79 ? -35.555 -18.528 -36.374 1.00 19.87 79 SER A C 1
ATOM 664 O O . SER A 1 79 ? -36.068 -17.884 -35.458 1.00 21.19 79 SER A O 1
ATOM 667 N N . LEU A 1 80 ? -35.363 -17.957 -37.568 1.00 19.48 80 LEU A N 1
ATOM 668 C CA . LEU A 1 80 ? -35.618 -16.530 -37.764 1.00 21.77 80 LEU A CA 1
ATOM 669 C C . LEU A 1 80 ? -37.096 -16.141 -37.569 1.00 21.13 80 LEU A C 1
ATOM 670 O O . LEU A 1 80 ? -37.456 -15.123 -36.978 1.00 18.25 80 LEU A O 1
ATOM 675 N N . LEU A 1 81 ? -37.983 -16.985 -38.080 1.00 21.54 81 LEU A N 1
ATOM 676 C CA . LEU A 1 81 ? -39.405 -16.745 -37.976 1.00 22.13 81 LEU A CA 1
ATOM 677 C C . LEU A 1 81 ? -39.852 -16.860 -36.533 1.00 19.74 81 LEU A C 1
ATOM 678 O O . LEU A 1 81 ? -40.726 -16.094 -36.156 1.00 21.55 81 LEU A O 1
ATOM 683 N N . LEU A 1 82 ? -39.263 -17.752 -35.722 1.00 20.50 82 LEU A N 1
ATOM 684 C CA . LEU A 1 82 ? -39.607 -17.869 -34.310 1.00 20.04 82 LEU A CA 1
ATOM 685 C C . LEU A 1 82 ? -39.072 -16.668 -33.535 1.00 20.80 82 LEU A C 1
ATOM 686 O O . LEU A 1 82 ? -39.747 -16.172 -32.649 1.00 23.16 82 LEU A O 1
ATOM 691 N N . ILE A 1 83 ? -37.893 -16.123 -33.805 1.00 19.22 83 ILE A N 1
ATOM 692 C CA . ILE A 1 83 ? -37.430 -14.897 -33.166 1.00 22.63 83 ILE A CA 1
ATOM 693 C C . ILE A 1 83 ? -38.263 -13.698 -33.617 1.00 21.92 83 ILE A C 1
ATOM 694 O O . ILE A 1 83 ? -38.635 -12.877 -32.793 1.00 21.95 83 ILE A O 1
ATOM 699 N N . GLN A 1 84 ? -38.621 -13.605 -34.900 1.00 22.07 84 GLN A N 1
ATOM 700 C CA . GLN A 1 84 ? -39.386 -12.498 -35.408 1.00 21.09 84 GLN A CA 1
ATOM 701 C C . GLN A 1 84 ? -40.783 -12.483 -34.835 1.00 23.37 84 GLN A C 1
ATOM 702 O O . GLN A 1 84 ? -41.332 -11.401 -34.654 1.00 25.98 84 GLN A O 1
ATOM 708 N N . SER A 1 85 ? -41.397 -13.616 -34.485 1.00 23.06 85 SER A N 1
ATOM 709 C CA . SER A 1 85 ? -42.736 -13.590 -33.896 1.00 22.38 85 SER A CA 1
ATOM 710 C C . SER A 1 85 ? -42.685 -13.142 -32.429 1.00 20.09 85 SER A C 1
ATOM 711 O O . SER A 1 85 ? -43.703 -12.847 -31.827 1.00 22.32 85 SER A O 1
ATOM 714 N N . TRP A 1 86 ? -41.520 -13.077 -31.787 1.00 18.64 86 TRP A N 1
ATOM 715 C CA . TRP A 1 86 ? -41.442 -12.589 -30.431 1.00 16.99 86 TRP A CA 1
ATOM 716 C C . TRP A 1 86 ? -41.104 -11.121 -30.280 1.00 18.60 86 TRP A C 1
ATOM 717 O O . TRP A 1 86 ? -41.185 -10.584 -29.181 1.00 17.23 86 TRP A O 1
ATOM 728 N N . LEU A 1 87 ? -40.703 -10.433 -31.352 1.00 20.58 87 LEU A N 1
ATOM 729 C CA . LEU A 1 87 ? -40.227 -9.055 -31.243 1.00 22.24 87 LEU A CA 1
ATOM 730 C C . LEU A 1 87 ? -41.211 -8.052 -30.629 1.00 20.54 87 LEU A C 1
ATOM 731 O O . LEU A 1 87 ? -40.796 -7.210 -29.820 1.00 17.63 87 LEU A O 1
ATOM 736 N N . GLU A 1 88 ? -42.500 -8.169 -30.993 1.00 21.18 88 GLU A N 1
ATOM 737 C CA . GLU A 1 88 ? -43.502 -7.324 -30.375 1.00 24.65 88 GLU A CA 1
ATOM 738 C C . GLU A 1 88 ? -44.040 -7.930 -29.070 1.00 22.41 88 GLU A C 1
ATOM 739 O O . GLU A 1 88 ? -44.005 -7.213 -28.058 1.00 24.86 88 GLU A O 1
ATOM 745 N N . PRO A 1 89 ? -44.447 -9.222 -28.965 1.00 21.79 89 PRO A N 1
ATOM 746 C CA . PRO A 1 89 ? -44.795 -9.923 -27.729 1.00 20.25 89 PRO A CA 1
ATOM 747 C C . PRO A 1 89 ? -43.927 -9.776 -26.491 1.00 20.08 89 PRO A C 1
ATOM 748 O O . PRO A 1 89 ? -44.473 -9.594 -25.415 1.00 21.12 89 PRO A O 1
ATOM 752 N N . VAL A 1 90 ? -42.590 -9.801 -26.592 1.00 16.66 90 VAL A N 1
ATOM 753 C CA . VAL A 1 90 ? -41.741 -9.818 -25.430 1.00 14.75 90 VAL A CA 1
ATOM 754 C C . VAL A 1 90 ? -41.857 -8.603 -24.530 1.00 18.61 90 VAL A C 1
ATOM 755 O O . VAL A 1 90 ? -41.499 -8.694 -23.349 1.00 18.47 90 VAL A O 1
ATOM 759 N N . GLN A 1 91 ? -42.401 -7.474 -25.040 1.00 21.75 91 GLN A N 1
ATOM 760 C CA . GLN A 1 91 ? -42.556 -6.277 -24.205 1.00 24.77 91 GLN A CA 1
ATOM 761 C C . GLN A 1 91 ? -43.473 -6.560 -23.010 1.00 23.03 91 GLN A C 1
ATOM 762 O O . GLN A 1 91 ? -43.253 -6.038 -21.922 1.00 21.16 91 GLN A O 1
ATOM 768 N N . PHE A 1 92 ? -44.444 -7.460 -23.194 1.00 22.79 92 PHE A N 1
ATOM 769 C CA . PHE A 1 92 ? -45.352 -7.869 -22.126 1.00 27.82 92 PHE A CA 1
ATOM 770 C C . PHE A 1 92 ? -44.684 -8.605 -20.962 1.00 28.01 92 PHE A C 1
ATOM 771 O O . PHE A 1 92 ? -45.242 -8.688 -19.854 1.00 27.65 92 PHE A O 1
ATOM 779 N N . LEU A 1 93 ? -43.463 -9.122 -21.198 1.00 23.98 93 LEU A N 1
ATOM 780 C CA . LEU A 1 93 ? -42.786 -9.855 -20.155 1.00 21.17 93 LEU A CA 1
ATOM 781 C C . LEU A 1 93 ? -41.863 -8.976 -19.368 1.00 19.18 93 LEU A C 1
ATOM 782 O O . LEU A 1 93 ? -41.235 -9.444 -18.435 1.00 18.93 93 LEU A O 1
ATOM 787 N N 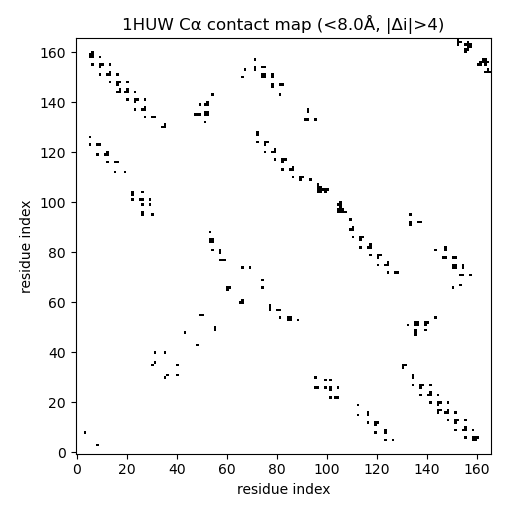. ARG A 1 94 ? -41.788 -7.685 -19.687 1.00 19.88 94 ARG A N 1
ATOM 788 C CA . ARG A 1 94 ? -40.965 -6.725 -18.979 1.00 21.12 94 ARG A CA 1
ATOM 789 C C . ARG A 1 94 ? -41.107 -6.756 -17.457 1.00 18.56 94 ARG A C 1
ATOM 790 O O . ARG A 1 94 ? -40.123 -6.752 -16.721 1.00 17.02 94 ARG A O 1
ATOM 798 N N . SER A 1 95 ? -42.327 -6.792 -16.924 1.00 20.61 95 SER A N 1
ATOM 799 C CA . SER A 1 95 ? -42.478 -6.793 -15.467 1.00 25.07 95 SER A CA 1
ATOM 800 C C . SER A 1 95 ? -42.028 -8.028 -14.734 1.00 20.11 95 SER A C 1
ATOM 801 O O . SER A 1 95 ? -41.592 -7.944 -13.586 1.00 17.84 95 SER A O 1
ATOM 804 N N . VAL A 1 96 ? -42.154 -9.168 -15.430 1.00 18.85 96 VAL A N 1
ATOM 805 C CA . VAL A 1 96 ? -41.616 -10.426 -14.920 1.00 18.78 96 VAL A CA 1
ATOM 806 C C . VAL A 1 96 ? -40.117 -10.324 -14.667 1.00 17.10 96 VAL A C 1
ATOM 807 O O . VAL A 1 96 ? -39.626 -10.604 -13.566 1.00 18.13 96 VAL A O 1
ATOM 811 N N . PHE A 1 97 ? -39.385 -9.892 -15.712 1.00 15.65 97 PHE A N 1
ATOM 812 C CA . PHE A 1 97 ? -37.933 -9.835 -15.645 1.00 13.14 97 PHE A CA 1
ATOM 813 C C . PHE A 1 97 ? -37.524 -8.744 -14.672 1.00 13.81 97 PHE A C 1
ATOM 814 O O . PHE A 1 97 ? -36.569 -8.928 -13.917 1.00 13.57 97 PHE A O 1
ATOM 822 N N . ALA A 1 98 ? -38.258 -7.602 -14.611 1.00 14.27 98 ALA A N 1
ATOM 823 C CA . ALA A 1 98 ? -37.920 -6.528 -13.671 1.00 14.29 98 ALA A CA 1
ATOM 824 C C . ALA A 1 98 ? -38.088 -7.009 -12.215 1.00 16.17 98 ALA A C 1
ATOM 825 O O . ALA A 1 98 ? -37.333 -6.675 -11.293 1.00 19.82 98 ALA A O 1
ATOM 827 N N . ASN A 1 99 ? -39.037 -7.904 -11.969 1.00 18.89 99 ASN A N 1
ATOM 828 C CA . ASN A 1 99 ? -39.211 -8.452 -10.632 1.00 20.31 99 ASN A CA 1
ATOM 829 C C . ASN A 1 99 ? -38.380 -9.660 -10.235 1.00 21.00 99 ASN A C 1
ATOM 830 O O . ASN A 1 99 ? -38.309 -10.065 -9.071 1.00 17.56 99 ASN A O 1
ATOM 835 N N . SER A 1 100 ? -37.745 -10.269 -11.236 1.00 19.90 100 SER A N 1
ATOM 836 C CA . SER A 1 100 ? -37.023 -11.497 -11.010 1.00 17.02 100 SER A CA 1
ATOM 837 C C . SER A 1 100 ? -35.785 -11.312 -10.172 1.00 15.25 100 SER A C 1
ATOM 838 O O . SER A 1 100 ? -35.140 -10.276 -10.252 1.00 18.02 100 SER A O 1
ATOM 841 N N . LEU A 1 101 ? -35.449 -12.254 -9.289 1.00 12.33 101 LEU A N 1
ATOM 842 C CA . LEU A 1 101 ? -34.183 -12.238 -8.577 1.00 12.12 101 LEU A CA 1
ATOM 843 C C . LEU A 1 101 ? -33.106 -13.055 -9.299 1.00 11.23 101 LEU A C 1
ATOM 844 O O . LEU A 1 101 ? -32.017 -13.182 -8.771 1.00 11.87 101 LEU A O 1
ATOM 849 N N . VAL A 1 102 ? -33.384 -13.660 -10.458 1.00 13.54 102 VAL A N 1
ATOM 850 C CA . VAL A 1 102 ? -32.459 -14.491 -11.235 1.00 15.62 102 VAL A CA 1
ATOM 851 C C . VAL A 1 102 ? -31.447 -13.542 -11.819 1.00 15.08 102 VAL A C 1
ATOM 852 O O . VAL A 1 102 ? -31.790 -12.522 -12.419 1.00 15.62 102 VAL A O 1
ATOM 856 N N . TYR A 1 103 ? -30.191 -13.932 -11.642 1.00 17.68 103 TYR A N 1
ATOM 857 C CA . TYR A 1 103 ? -29.071 -13.132 -12.092 1.00 18.62 103 TYR A CA 1
ATOM 858 C C . TYR A 1 103 ? -29.254 -12.743 -13.554 1.00 19.26 103 TYR A C 1
ATOM 859 O O . TYR A 1 103 ? -29.545 -13.569 -14.419 1.00 22.85 103 TYR A O 1
ATOM 868 N N . GLY A 1 104 ? -29.223 -11.417 -13.726 1.00 22.35 104 GLY A N 1
ATOM 869 C CA . GLY A 1 104 ? -29.304 -10.785 -15.024 1.00 20.72 104 GLY A CA 1
ATOM 870 C C . GLY A 1 104 ? -30.670 -10.591 -15.612 1.00 22.72 104 GLY A C 1
ATOM 871 O O . GLY A 1 104 ? -30.760 -10.003 -16.682 1.00 26.14 104 GLY A O 1
ATOM 872 N N . ALA A 1 105 ? -31.757 -11.047 -14.999 1.00 20.14 105 ALA A N 1
ATOM 873 C CA . ALA A 1 105 ? -33.076 -10.881 -15.571 1.00 20.20 105 ALA A CA 1
ATOM 874 C C . ALA A 1 105 ? -33.565 -9.449 -15.484 1.00 19.89 105 ALA A C 1
ATOM 875 O O . ALA A 1 105 ? -34.015 -8.882 -16.472 1.00 19.82 105 ALA A O 1
ATOM 877 N N . SER A 1 106 ? -33.430 -8.846 -14.300 1.00 24.40 106 SER A N 1
ATOM 878 C CA . SER A 1 106 ? -33.968 -7.513 -14.038 1.00 28.81 106 SER A CA 1
ATOM 879 C C . SER A 1 106 ? -33.294 -6.377 -14.794 1.00 29.84 106 SER A C 1
ATOM 880 O O . SER A 1 106 ? -33.940 -5.363 -15.078 1.00 31.73 106 SER A O 1
ATOM 883 N N . ASP A 1 107 ? -32.017 -6.490 -15.141 1.00 28.73 107 ASP A N 1
ATOM 884 C CA . ASP A 1 107 ? -31.471 -5.414 -15.922 1.00 30.97 107 ASP A CA 1
ATOM 885 C C . ASP A 1 107 ? -31.206 -5.793 -17.358 1.00 30.67 107 ASP A C 1
ATOM 886 O O . ASP A 1 107 ? -30.407 -5.138 -18.020 1.00 31.61 107 ASP A O 1
ATOM 891 N N . SER A 1 108 ? -31.853 -6.865 -17.855 1.00 30.04 108 SER A N 1
ATOM 892 C CA . SER A 1 108 ? -31.800 -7.243 -19.275 1.00 26.91 108 SER A CA 1
ATO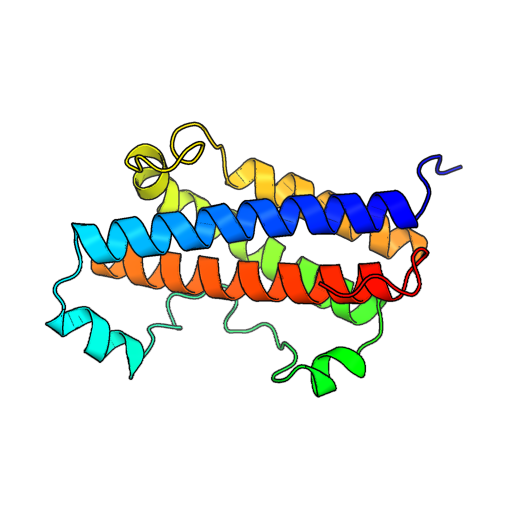M 893 C C . SER A 1 108 ? -32.862 -6.565 -20.134 1.00 25.11 108 SER A C 1
ATOM 894 O O . SER A 1 108 ? -34.019 -6.482 -19.730 1.00 26.01 108 SER A O 1
ATOM 897 N N . ASN A 1 109 ? -32.504 -6.040 -21.314 1.00 18.74 109 ASN A N 1
ATOM 898 C CA . ASN A 1 109 ? -33.485 -5.507 -22.233 1.00 19.30 109 ASN A CA 1
ATOM 899 C C . ASN A 1 109 ? -33.607 -6.705 -23.141 1.00 19.10 109 ASN A C 1
ATOM 900 O O . ASN A 1 109 ? -32.767 -6.955 -24.002 1.00 23.60 109 ASN A O 1
ATOM 905 N N . VAL A 1 110 ? -34.657 -7.483 -22.912 1.00 18.13 110 VAL A N 1
ATOM 906 C CA . VAL A 1 110 ? -34.794 -8.717 -23.635 1.00 17.03 110 VAL A CA 1
ATOM 907 C C . VAL A 1 110 ? -35.219 -8.405 -25.062 1.00 17.37 110 VAL A C 1
ATOM 908 O O . VAL A 1 110 ? -34.942 -9.204 -25.943 1.00 21.35 110 VAL A O 1
ATOM 912 N N . TYR A 1 111 ? -35.793 -7.262 -25.406 1.00 17.40 111 TYR A N 1
ATOM 913 C CA . TYR A 1 111 ? -36.103 -6.979 -26.805 1.00 18.88 111 TYR A CA 1
ATOM 914 C C . TYR A 1 111 ? -34.834 -6.889 -27.651 1.00 19.08 111 TYR A C 1
ATOM 915 O O . TYR A 1 111 ? -34.813 -7.338 -28.796 1.00 18.82 111 TYR A O 1
ATOM 924 N N . ASP A 1 112 ? -33.806 -6.260 -27.084 1.00 17.66 112 ASP A N 1
ATOM 925 C CA . ASP A 1 112 ? -32.512 -6.099 -27.714 1.00 21.49 112 ASP A CA 1
ATOM 926 C C . ASP A 1 112 ? -31.765 -7.405 -27.909 1.00 21.40 112 ASP A C 1
ATOM 927 O O . ASP A 1 112 ? -31.064 -7.571 -28.912 1.00 19.95 112 ASP A O 1
ATOM 932 N N . LEU A 1 113 ? -31.894 -8.302 -26.935 1.00 14.80 113 LEU A N 1
ATOM 933 C CA . LEU A 1 113 ? -31.259 -9.598 -27.026 1.00 16.57 113 LEU A CA 1
ATOM 934 C C . LEU A 1 113 ? -31.857 -10.354 -28.180 1.00 15.31 113 LEU A C 1
ATOM 935 O O . LEU A 1 113 ? -31.137 -11.011 -28.906 1.00 18.28 113 LEU A O 1
ATOM 940 N N . LEU A 1 114 ? -33.147 -10.237 -28.453 1.00 14.33 114 LEU A N 1
ATOM 941 C CA . LEU A 1 114 ? -33.751 -10.887 -29.584 1.00 15.37 114 LEU A CA 1
ATOM 942 C C . LEU A 1 114 ? -33.392 -10.201 -30.923 1.00 17.80 114 LEU A C 1
ATOM 943 O O . LEU A 1 114 ? -33.243 -10.866 -31.960 1.00 14.17 114 LEU A O 1
ATOM 948 N N . LYS A 1 115 ? -33.264 -8.868 -30.972 1.00 16.12 115 LYS A N 1
ATOM 949 C CA . LYS A 1 115 ? -32.900 -8.193 -32.211 1.00 18.61 115 LYS A CA 1
ATOM 950 C C . LYS A 1 115 ? -31.478 -8.531 -32.643 1.00 14.89 115 LYS A C 1
ATOM 951 O O . LYS A 1 115 ? -31.202 -8.652 -33.833 1.00 15.25 115 LYS A O 1
ATOM 957 N N . ASP A 1 116 ? -30.602 -8.671 -31.651 1.00 12.48 116 ASP A N 1
ATOM 958 C CA . ASP A 1 116 ? -29.260 -9.102 -31.892 1.00 14.62 116 ASP A CA 1
ATOM 959 C C . ASP A 1 116 ? -29.226 -10.531 -32.453 1.00 18.33 116 ASP A C 1
ATOM 960 O O . ASP A 1 116 ? -28.445 -10.839 -33.364 1.00 17.29 116 ASP A O 1
ATOM 969 N N . LEU A 1 117 ? -30.096 -11.441 -31.967 1.00 19.07 117 LEU A N 1
ATOM 970 C CA . LEU A 1 117 ? -30.093 -12.815 -32.457 1.00 17.58 117 LEU A CA 1
ATOM 971 C C . LEU A 1 117 ? -30.703 -12.855 -33.849 1.00 17.97 117 LEU A C 1
ATOM 972 O O . LEU A 1 117 ? -30.142 -13.490 -34.737 1.00 19.16 117 LEU A O 1
ATOM 977 N N . GLU A 1 118 ? -31.772 -12.114 -34.118 1.00 15.99 118 GLU A N 1
ATOM 978 C CA . GLU A 1 118 ? -32.336 -12.038 -35.452 1.00 17.47 118 GLU A CA 1
ATOM 979 C C . GLU A 1 118 ? -31.295 -11.558 -36.479 1.00 18.20 118 GLU A C 1
ATOM 980 O O . GLU A 1 118 ? -31.256 -12.077 -37.577 1.00 18.72 118 GLU A O 1
ATOM 986 N N . GLU A 1 119 ? -30.456 -10.565 -36.182 1.00 20.94 119 GLU A N 1
ATOM 987 C CA . GLU A 1 119 ? -29.442 -10.059 -37.090 1.00 22.08 119 GLU A CA 1
ATOM 988 C C . GLU A 1 119 ? -28.385 -11.139 -37.223 1.00 20.17 119 GLU A C 1
ATOM 989 O O . GLU A 1 119 ? -27.865 -11.318 -38.322 1.00 19.40 119 GLU A O 1
ATOM 995 N N . GLY A 1 120 ? -28.082 -11.877 -36.148 1.00 15.85 120 GLY A N 1
ATOM 996 C CA . GLY A 1 120 ? -27.123 -12.968 -36.204 1.00 17.67 120 GLY A CA 1
ATOM 997 C C . GLY A 1 120 ? -27.544 -14.038 -37.198 1.00 18.02 120 GLY A C 1
ATOM 998 O O . GLY A 1 120 ? -26.756 -14.487 -38.032 1.00 23.40 120 GLY A O 1
ATOM 999 N N . ILE A 1 121 ? -28.810 -14.424 -37.151 1.00 16.96 121 ILE A N 1
ATOM 1000 C CA . ILE A 1 121 ? -29.348 -15.408 -38.057 1.00 16.76 121 ILE A CA 1
ATOM 1001 C C . ILE A 1 121 ? -29.401 -14.916 -39.508 1.00 21.62 121 ILE A C 1
ATOM 1002 O O . ILE A 1 121 ? -29.142 -15.702 -40.416 1.00 19.65 121 ILE A O 1
ATOM 1007 N N . GLN A 1 122 ? -29.760 -13.646 -39.792 1.00 21.61 122 GLN A N 1
ATOM 1008 C CA . GLN A 1 122 ? -29.823 -13.124 -41.147 1.00 22.18 122 GLN A CA 1
ATOM 1009 C C . GLN A 1 122 ? -28.461 -13.090 -41.789 1.00 22.21 122 GLN A C 1
ATOM 1010 O O . GLN A 1 122 ? -28.349 -13.385 -42.976 1.00 25.45 122 GLN A O 1
ATOM 1016 N N . THR A 1 123 ? -27.448 -12.721 -41.007 1.00 21.26 123 THR A N 1
ATOM 1017 C CA . THR A 1 123 ? -26.083 -12.733 -41.477 1.00 24.81 123 THR A CA 1
ATOM 1018 C C . THR A 1 123 ? -25.651 -14.152 -41.843 1.00 26.63 123 THR A C 1
ATOM 1019 O O . THR A 1 123 ? -25.033 -14.315 -42.896 1.00 27.36 123 THR A O 1
ATOM 1023 N N . LEU A 1 124 ? -25.961 -15.185 -41.026 1.00 25.94 124 LEU A N 1
ATOM 1024 C CA . LEU A 1 124 ? -25.669 -16.584 -41.359 1.00 24.15 124 LEU A CA 1
ATOM 1025 C C . LEU A 1 124 ? -26.400 -17.072 -42.609 1.00 24.03 124 LEU A C 1
ATOM 1026 O O . LEU A 1 124 ? -25.847 -17.811 -43.417 1.00 24.52 124 LEU A O 1
ATOM 1031 N N . MET A 1 125 ? -27.657 -16.699 -42.821 1.00 22.47 125 MET A N 1
ATOM 1032 C CA . MET A 1 125 ? -28.380 -17.061 -44.031 1.00 26.45 125 MET A CA 1
ATOM 1033 C C . MET A 1 125 ? -27.756 -16.498 -45.299 1.00 27.25 125 MET A C 1
ATOM 1034 O O . MET A 1 125 ? -27.682 -17.173 -46.315 1.00 26.18 125 MET A O 1
ATOM 1039 N N . GLY A 1 126 ? -27.325 -15.240 -45.243 1.00 28.33 126 GLY A N 1
ATOM 1040 C CA . GLY A 1 126 ? -26.663 -14.570 -46.355 1.00 31.81 126 GLY A CA 1
ATOM 1041 C C . GLY A 1 126 ? -25.375 -15.260 -46.794 1.00 31.67 126 GLY A C 1
ATOM 1042 O O . GLY A 1 126 ? -25.051 -15.230 -47.973 1.00 35.89 126 GLY A O 1
ATOM 1043 N N . ARG A 1 127 ? -24.630 -15.887 -45.885 1.00 29.46 127 ARG A N 1
ATOM 1044 C CA . ARG A 1 127 ? -23.468 -16.686 -46.243 1.00 29.85 127 ARG A CA 1
ATOM 1045 C C . ARG A 1 127 ? -23.878 -18.022 -46.903 1.00 32.49 127 ARG A C 1
ATOM 1046 O O . ARG A 1 127 ? -23.134 -18.600 -47.693 1.00 32.21 127 ARG A O 1
ATOM 1054 N N . LEU A 1 128 ? -25.053 -18.576 -46.570 1.00 35.64 128 LEU A N 1
ATOM 1055 C CA . LEU A 1 128 ? -25.489 -19.879 -47.048 1.00 36.41 128 LEU A CA 1
ATOM 1056 C C . LEU A 1 128 ? -26.439 -19.829 -48.223 1.00 41.26 128 LEU A C 1
ATOM 1057 O O . LEU A 1 128 ? -26.898 -20.863 -48.710 1.00 44.39 128 LEU A O 1
ATOM 1062 N N . GLU A 1 129 ? -26.774 -18.611 -48.650 1.00 48.09 129 GLU A N 1
ATOM 1063 C CA . GLU A 1 129 ? -27.598 -18.394 -49.825 1.00 54.87 129 GLU A CA 1
ATOM 1064 C C . GLU A 1 129 ? -26.725 -17.967 -50.988 1.00 55.31 129 GLU A C 1
ATOM 1065 O O . GLU A 1 129 ? -26.890 -18.473 -52.096 1.00 59.46 129 GLU A O 1
ATOM 1071 N N . ALA A 1 155 ? -53.460 -11.664 -14.391 1.00 51.86 155 ALA A N 1
ATOM 1072 C CA . ALA A 1 155 ? -52.119 -11.148 -14.621 1.00 48.19 155 ALA A CA 1
ATOM 1073 C C . ALA A 1 155 ? -51.228 -12.357 -14.580 1.00 44.90 155 ALA A C 1
ATOM 1074 O O . ALA A 1 155 ? -50.620 -12.679 -15.593 1.00 47.11 155 ALA A O 1
ATOM 1076 N N . LEU A 1 156 ? -51.240 -13.034 -13.420 1.00 40.00 156 LEU A N 1
ATOM 1077 C CA . LEU A 1 156 ? -50.372 -14.149 -13.154 1.00 38.29 156 LEU A CA 1
ATOM 1078 C C . LEU A 1 156 ? -50.431 -15.270 -14.157 1.00 35.86 156 LEU A C 1
ATOM 1079 O O . LEU A 1 156 ? -49.394 -15.604 -14.711 1.00 32.26 156 LEU A O 1
ATOM 1084 N N . LEU A 1 157 ? -51.622 -15.746 -14.494 1.00 33.37 157 LEU A N 1
ATOM 1085 C CA . LEU A 1 157 ? -51.709 -16.886 -15.361 1.00 32.59 157 LEU A CA 1
ATOM 1086 C C . LEU A 1 157 ? -51.467 -16.556 -16.800 1.00 30.06 157 LEU A C 1
ATOM 1087 O O . LEU A 1 157 ? -51.158 -17.425 -17.603 1.00 26.20 157 LEU A O 1
ATOM 1092 N N . LYS A 1 158 ? -51.578 -15.282 -17.107 1.00 27.74 158 LYS A N 1
ATOM 1093 C CA . LYS A 1 158 ? -51.301 -14.810 -18.442 1.00 30.02 158 LYS A CA 1
ATOM 1094 C C . LYS A 1 158 ? -49.779 -14.630 -18.653 1.00 26.76 158 LYS A C 1
ATOM 1095 O O . LYS A 1 158 ? -49.211 -14.912 -19.716 1.00 25.60 158 LYS A O 1
ATOM 1101 N N . ASN A 1 159 ? -49.108 -14.188 -17.594 1.00 21.89 159 ASN A N 1
ATOM 1102 C CA . ASN A 1 159 ? -47.678 -14.014 -17.576 1.00 19.49 159 ASN A CA 1
ATOM 1103 C C . ASN A 1 159 ? -47.067 -15.379 -17.619 1.00 17.64 159 ASN A C 1
ATOM 1104 O O . ASN A 1 159 ? -46.069 -15.580 -18.270 1.00 17.98 159 ASN A O 1
ATOM 1109 N N . TYR A 1 160 ? -47.654 -16.334 -16.914 1.00 18.46 160 TYR A N 1
ATOM 1110 C CA . TYR A 1 160 ? -47.199 -17.719 -16.860 1.00 19.04 160 TYR A CA 1
ATOM 1111 C C . TYR A 1 160 ? -47.305 -18.470 -18.194 1.00 16.13 160 TYR A C 1
ATOM 1112 O O . TYR A 1 160 ? -46.433 -19.254 -18.505 1.00 16.96 160 TYR A O 1
ATOM 1121 N N . GLY A 1 161 ? -48.378 -18.293 -18.951 1.00 16.41 161 GLY A N 1
ATOM 1122 C CA . GLY A 1 161 ? -48.599 -18.917 -20.234 1.00 16.90 161 GLY A CA 1
ATOM 1123 C C . GLY A 1 161 ? -47.630 -18.393 -21.259 1.00 19.28 161 GLY A C 1
ATOM 1124 O O . GLY A 1 161 ? -47.102 -19.157 -22.055 1.00 17.39 161 GLY A O 1
ATOM 1125 N N . LEU A 1 162 ? -47.350 -17.089 -21.217 1.00 20.10 162 LEU A N 1
ATOM 1126 C C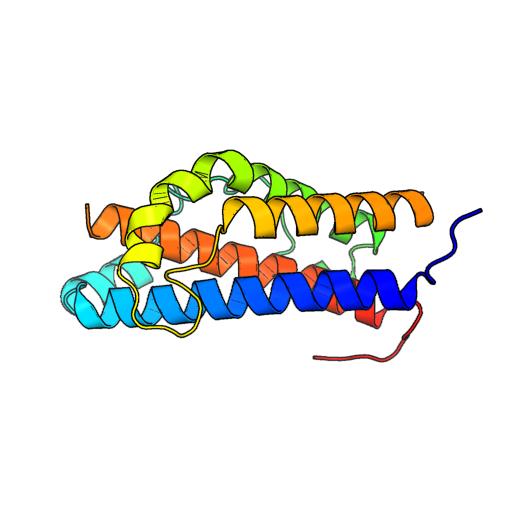A . LEU A 1 162 ? -46.425 -16.449 -22.140 1.00 18.84 162 LEU A CA 1
ATOM 1127 C C . LEU A 1 162 ? -44.985 -16.799 -21.793 1.00 19.41 162 LEU A C 1
ATOM 1128 O O . LEU A 1 162 ? -44.163 -16.973 -22.700 1.00 21.08 162 LEU A O 1
ATOM 1133 N N . LEU A 1 163 ? -44.648 -16.940 -20.501 1.00 14.61 163 LEU A N 1
ATOM 1134 C CA . LEU A 1 163 ? -43.342 -17.395 -20.093 1.00 15.06 163 LEU A CA 1
ATOM 1135 C C . LEU A 1 163 ? -43.171 -18.855 -20.472 1.00 16.57 163 LEU A C 1
ATOM 1136 O O . LEU A 1 163 ? -42.069 -19.274 -20.816 1.00 16.10 163 LEU A O 1
ATOM 1141 N N . TYR A 1 164 ? -44.229 -19.678 -20.411 1.00 16.92 164 TYR A N 1
ATOM 1142 C CA . TYR A 1 164 ? -44.142 -21.053 -20.907 1.00 19.01 164 TYR A CA 1
ATOM 1143 C C . TYR A 1 164 ? -43.765 -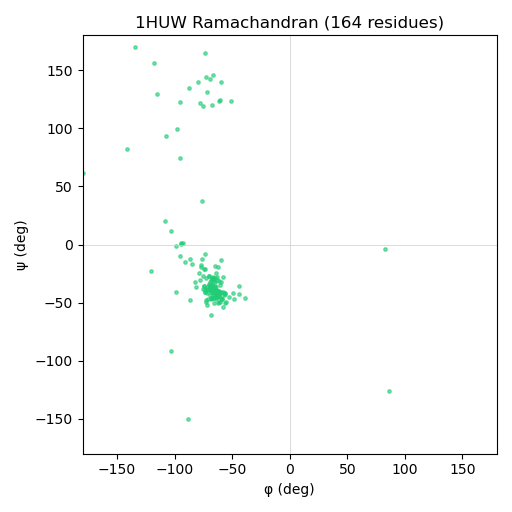21.116 -22.398 1.00 14.61 164 TYR A C 1
ATOM 1144 O O . TYR A 1 164 ? -42.934 -21.924 -22.775 1.00 14.89 164 TYR A O 1
ATOM 1153 N N . CYS A 1 165 ? -44.423 -20.309 -23.221 1.00 14.75 165 CYS A N 1
ATOM 1154 C CA . CYS A 1 165 ? -44.257 -20.245 -24.674 1.00 18.93 165 CYS A CA 1
ATOM 1155 C C . CYS A 1 165 ? -42.898 -19.672 -25.008 1.00 18.24 165 CYS A C 1
ATOM 1156 O O . CYS A 1 165 ? -42.327 -20.076 -26.013 1.00 20.78 165 CYS A O 1
ATOM 1159 N N . PHE A 1 166 ? -42.438 -18.716 -24.187 1.00 16.14 166 PHE A N 1
ATOM 1160 C CA . PHE A 1 166 ? -41.151 -18.093 -24.390 1.00 16.12 166 PHE A CA 1
ATOM 1161 C C . PHE A 1 166 ? -40.085 -19.126 -24.153 1.00 12.21 166 PHE A C 1
ATOM 1162 O O . PHE A 1 166 ? -39.188 -19.281 -24.944 1.00 14.49 166 PHE A O 1
ATOM 1170 N N . ASN A 1 167 ? -40.180 -19.884 -23.090 1.00 15.68 167 ASN A N 1
ATOM 1171 C CA . ASN A 1 167 ? -39.272 -20.963 -22.792 1.00 15.83 167 ASN A CA 1
ATOM 1172 C C . ASN A 1 167 ? -39.350 -22.041 -23.861 1.00 14.92 167 ASN A C 1
ATOM 1173 O O . ASN A 1 167 ? -38.314 -22.542 -24.243 1.00 15.35 167 ASN A O 1
ATOM 1178 N N . LYS A 1 168 ? -40.520 -22.403 -24.381 1.00 13.15 168 LYS A N 1
ATOM 1179 C CA . LYS A 1 168 ? -40.656 -23.444 -25.375 1.00 17.75 168 LYS A CA 1
ATOM 1180 C C . LYS A 1 168 ? -39.971 -23.056 -26.684 1.00 16.96 168 LYS A C 1
ATOM 1181 O O . LYS A 1 168 ? -39.253 -23.821 -27.313 1.00 13.35 168 LYS A O 1
ATOM 1187 N N . ASP A 1 169 ? -40.158 -21.810 -27.064 1.00 16.24 169 ASP A N 1
ATOM 1188 C CA . ASP A 1 169 ? -39.546 -21.327 -28.264 1.00 16.86 169 ASP A CA 1
ATOM 1189 C C . ASP A 1 169 ? -38.073 -21.053 -28.190 1.00 14.69 169 ASP A C 1
ATOM 1190 O O . ASP A 1 169 ? -37.378 -21.279 -29.171 1.00 18.66 169 ASP A O 1
ATOM 1195 N N . MET A 1 170 ? -37.590 -20.529 -27.077 1.00 12.07 170 MET A N 1
ATOM 1196 C CA . MET A 1 170 ? -36.190 -20.272 -26.947 1.00 12.79 170 MET A CA 1
ATOM 1197 C C . MET A 1 170 ? -35.495 -21.612 -26.857 1.00 15.92 170 MET A C 1
ATOM 1198 O O . MET A 1 170 ? -34.353 -21.697 -27.246 1.00 18.01 170 MET A O 1
ATOM 1203 N N . SER A 1 171 ? -36.141 -22.678 -26.370 1.00 18.57 171 SER A N 1
ATOM 1204 C CA . SER A 1 171 ? -35.588 -24.028 -26.338 1.00 18.73 171 SER A CA 1
ATOM 1205 C C . SER A 1 171 ? -35.409 -24.592 -27.753 1.00 14.98 171 SER A C 1
ATOM 1206 O O . SER A 1 171 ? -34.401 -25.195 -28.061 1.00 19.04 171 SER A O 1
ATOM 1209 N N . LYS A 1 172 ? -36.353 -24.415 -28.638 1.00 14.36 172 LYS A N 1
ATOM 1210 C CA . LYS A 1 172 ? -36.266 -24.827 -30.024 1.00 16.38 172 LYS A CA 1
ATOM 1211 C C . LYS A 1 172 ? -35.195 -24.115 -30.790 1.00 18.17 172 LYS A C 1
ATOM 1212 O O . LYS A 1 172 ? -34.433 -24.783 -31.488 1.00 18.74 172 LYS A O 1
ATOM 1218 N N . VAL A 1 173 ? -35.130 -22.777 -30.642 1.00 17.37 173 VAL A N 1
ATOM 1219 C CA . VAL A 1 173 ? -34.160 -21.969 -31.367 1.00 16.40 173 VAL A CA 1
ATOM 1220 C C . VAL A 1 173 ? -32.758 -22.386 -31.001 1.00 14.54 173 VAL A C 1
ATOM 1221 O O . VAL A 1 173 ? -31.892 -22.571 -31.839 1.00 16.41 173 VAL A O 1
ATOM 1225 N N . SER A 1 174 ? -32.575 -22.588 -29.722 1.00 13.69 174 SER A N 1
ATOM 1226 C CA . SER A 1 174 ? -31.347 -23.053 -29.153 1.00 16.98 174 SER A CA 1
ATOM 1227 C C . SER A 1 174 ? -31.009 -24.424 -29.769 1.00 18.37 174 SER A C 1
ATOM 1228 O O . SER A 1 174 ? -29.856 -24.656 -30.125 1.00 17.11 174 SER A O 1
ATOM 1231 N N . THR A 1 175 ? -31.989 -25.321 -29.970 1.00 17.01 175 THR A N 1
ATOM 1232 C CA . THR A 1 175 ? -31.745 -26.612 -30.609 1.00 21.79 175 THR A CA 1
ATOM 1233 C C . THR A 1 175 ? -31.472 -26.534 -32.109 1.00 19.16 175 THR A C 1
ATOM 1234 O O . THR A 1 175 ? -30.589 -27.255 -32.570 1.00 20.39 175 THR A O 1
ATOM 1238 N N . TYR A 1 176 ? -32.160 -25.678 -32.847 1.00 16.63 176 TYR A N 1
ATOM 1239 C CA . TYR A 1 176 ? -31.936 -25.523 -34.257 1.00 16.58 176 TYR A CA 1
ATOM 1240 C C . TYR A 1 176 ? -30.582 -24.868 -34.525 1.00 19.33 176 TYR A C 1
ATOM 1241 O O . TYR A 1 176 ? -29.921 -25.203 -35.510 1.00 20.10 176 TYR A O 1
ATOM 1250 N N . LEU A 1 177 ? -30.118 -23.986 -33.641 1.00 18.08 177 LEU A N 1
ATOM 1251 C CA . LEU A 1 177 ? -28.842 -23.326 -33.823 1.00 18.54 177 LEU A CA 1
ATOM 1252 C C . LEU A 1 177 ? -27.681 -24.193 -33.354 1.00 20.27 177 LEU A C 1
ATOM 1253 O O . LEU A 1 177 ? -26.583 -24.111 -33.918 1.00 21.98 177 LEU A O 1
ATOM 1258 N N . ARG A 1 178 ? -27.847 -25.028 -32.324 1.00 19.95 178 ARG A N 1
ATOM 1259 C CA . ARG A 1 178 ? -26.832 -26.009 -31.967 1.00 25.12 178 ARG A CA 1
ATOM 1260 C C . ARG A 1 178 ? -26.702 -27.083 -33.072 1.00 26.06 178 ARG A C 1
ATOM 1261 O O . ARG A 1 178 ? -25.625 -27.636 -33.234 1.00 30.91 178 ARG A O 1
ATOM 1269 N N . THR A 1 179 ? -27.732 -27.427 -33.860 1.00 26.52 179 THR A N 1
ATOM 1270 C CA . THR A 1 179 ? -27.632 -28.382 -34.979 1.00 27.28 179 THR A CA 1
ATOM 1271 C C . THR A 1 179 ? -26.857 -27.748 -36.114 1.00 28.68 179 THR A C 1
ATOM 1272 O O . THR A 1 179 ? -25.906 -28.352 -36.590 1.00 25.26 179 THR A O 1
ATOM 1276 N N . VAL A 1 180 ? -27.244 -26.543 -36.560 1.00 28.78 180 VAL A N 1
ATOM 1277 C CA . VAL A 1 180 ? -26.522 -25.823 -37.600 1.00 27.18 180 VAL A CA 1
ATOM 1278 C C . VAL A 1 180 ? -25.066 -25.635 -37.184 1.00 29.27 180 VAL A C 1
ATOM 1279 O O . VAL A 1 180 ? -24.183 -25.882 -37.991 1.00 29.15 180 VAL A O 1
ATOM 1283 N N . GLN A 1 181 ? -24.806 -25.290 -35.922 1.00 27.73 181 GLN A N 1
ATOM 1284 C CA . GLN A 1 181 ? -23.483 -25.094 -35.415 1.00 29.13 181 GLN A CA 1
ATOM 1285 C C . GLN A 1 181 ? -22.745 -26.419 -35.505 1.00 36.08 181 GLN A C 1
ATOM 1286 O O . GLN A 1 181 ? -21.578 -26.447 -35.903 1.00 37.84 181 GLN A O 1
ATOM 1292 N N . CYS A 1 182 ? -23.383 -27.536 -35.149 1.00 39.31 182 CYS A N 1
ATOM 1293 C CA . CYS A 1 182 ? -22.697 -28.802 -35.202 1.00 43.84 182 CYS A CA 1
ATOM 1294 C C . CYS A 1 182 ? -22.423 -29.256 -36.616 1.00 44.38 182 CYS A C 1
ATOM 1295 O O . CYS A 1 182 ? -21.455 -29.965 -36.808 1.00 49.24 182 CYS A O 1
ATOM 1298 N N . ARG A 1 183 ? -23.209 -28.855 -37.609 1.00 45.26 183 ARG A N 1
ATOM 1299 C CA . ARG A 1 183 ? -23.028 -29.235 -39.002 1.00 47.51 183 ARG A CA 1
ATOM 1300 C C . ARG A 1 183 ? -22.173 -28.278 -39.788 1.00 52.47 183 ARG A C 1
ATOM 1301 O O . ARG A 1 183 ? -21.801 -28.590 -40.919 1.00 56.14 183 ARG A O 1
ATOM 1309 N N . SER A 1 184 ? -21.940 -27.081 -39.253 1.00 57.19 184 SER A N 1
ATOM 1310 C CA . SER A 1 184 ? -21.188 -26.074 -39.968 1.00 61.88 184 SER A CA 1
ATOM 1311 C C . SER A 1 184 ? -19.715 -26.211 -39.694 1.00 65.54 184 SER A C 1
ATOM 1312 O O . SER A 1 184 ? -19.300 -27.336 -39.416 1.00 63.80 184 SER A O 1
ATOM 1315 N N . VAL A 1 185 ? -18.910 -25.143 -39.725 1.00 74.51 185 VAL A N 1
ATOM 1316 C CA . VAL A 1 185 ? -17.464 -25.336 -39.694 1.00 83.99 185 VAL A CA 1
ATOM 1317 C C . VAL A 1 185 ? -16.929 -26.062 -38.449 1.00 88.92 185 VAL A C 1
ATOM 1318 O O . VAL A 1 185 ? -15.773 -26.518 -38.463 1.00 91.05 185 VAL A O 1
ATOM 1322 N N . GLU A 1 186 ? -17.706 -26.238 -37.367 1.00 91.39 186 GLU A N 1
ATOM 1323 C CA . GLU A 1 186 ? -17.254 -27.282 -36.482 1.00 95.55 186 GLU A CA 1
ATOM 1324 C C . GLU A 1 186 ? -18.245 -28.400 -36.688 1.00 96.99 186 GLU A C 1
ATOM 1325 O O . GLU A 1 186 ? -19.309 -28.465 -36.063 1.00 97.29 186 GLU A O 1
ATOM 1331 N N . GLY A 1 187 ? -17.792 -29.256 -37.624 1.00 98.14 187 GLY A N 1
ATOM 1332 C CA . GLY A 1 187 ? -18.516 -30.427 -38.111 1.00 99.14 187 GLY A CA 1
ATOM 1333 C C . GLY A 1 187 ? -18.534 -31.643 -37.185 1.00 100.24 187 GLY A C 1
ATOM 1334 O O . GLY A 1 187 ? -18.527 -32.782 -37.664 1.00 100.27 187 GLY A O 1
ATOM 1335 N N . SER A 1 188 ? -18.625 -31.364 -35.868 1.00 100.75 188 SER A N 1
ATOM 1336 C CA . SER A 1 188 ? -18.619 -32.324 -34.768 1.00 100.85 188 SER A CA 1
ATOM 1337 C C . SER A 1 188 ? -18.759 -31.612 -33.405 1.00 99.09 188 SER A C 1
ATOM 1338 O O . SER A 1 188 ? -17.886 -31.705 -32.530 1.00 100.18 188 SER A O 1
ATOM 1341 N N . CYS A 1 189 ? -19.870 -30.896 -33.158 1.00 95.94 189 CYS A N 1
ATOM 1342 C CA . CYS A 1 189 ? -20.011 -30.161 -31.902 1.00 91.76 189 CYS A CA 1
ATOM 1343 C C . CYS A 1 189 ? -20.828 -30.777 -30.770 1.00 92.98 189 CYS A C 1
ATOM 1344 O O . CYS A 1 189 ? -20.386 -30.663 -29.628 1.00 93.51 189 CYS A O 1
ATOM 1347 N N . GLY A 1 190 ? -21.983 -31.424 -31.017 1.00 95.32 190 GLY A N 1
ATOM 1348 C CA . GLY A 1 190 ? -22.848 -32.057 -29.991 1.00 97.78 190 GLY A CA 1
ATOM 1349 C C . GLY A 1 190 ? -23.899 -31.174 -29.268 1.00 98.41 190 GLY A C 1
ATOM 1350 O O . GLY A 1 190 ? -24.806 -30.587 -29.872 1.00 99.83 190 GLY A O 1
ATOM 1351 N N . PHE A 1 191 ? -23.831 -31.189 -27.927 1.00 96.95 191 PHE A N 1
ATOM 1352 C CA . PHE A 1 191 ? -24.566 -30.285 -27.044 1.00 97.26 191 PHE A CA 1
ATOM 1353 C C . PHE A 1 191 ? -23.984 -30.446 -25.643 1.00 97.60 191 PHE A C 1
ATOM 1354 O O . PHE A 1 191 ? -23.333 -29.546 -25.108 1.00 99.24 191 PHE A O 1
#

CATH classification: 1.20.1250.10

GO terms:
  GO:0008083 growth factor activity (F, IDA)
  GO:0005131 growth hormone receptor binding (F, IDA)
  GO:0010828 positive regulation of D-glucose transmembrane transport (P, IDA)
  GO:0070186 growth hormone activity (F, IDA)
  GO:0005576 extracellular region (C, EXP)
  GO:0005148 prolactin receptor binding (F, IDA)
  GO:0031904 endosome lumen (C, TAS)
  GO:0005576 extracellular region (C, TAS)
  GO:0005515 protein binding (F, IPI)
  GO:0005125 cytokine activity (F, IDA)
  GO:0005576 extracellular region (C, IDA)
  GO:0040018 positive regulation of multicellular organism growth (P, IDA)
  GO:0043568 positive regulation of insulin-like growth factor receptor signaling pathway (P, IDA)
  GO:0019221 cytokine-mediated signaling pathway (P, IDA)
  GO:0032355 response to estradiol (P, IDA)
  GO:0051897 positive regulation of phosphatidylinositol 3-kinase/protein kinase B signal transduction (P, IDA)
  GO:0046427 positive regulation of receptor signaling pathway via JAK-STAT (P, IDA)
  GO:0060396 growth hormone receptor signaling pathway (P, IDA)
  GO:0060397 growth hormone receptor signaling pathway via JAK-STAT (P, IDA)
  GO:0097696 cell surface receptor signaling pathway via STAT (P, IDA)

Foldseek 3Di:
DDDDDLLVLLVVLLVLLVVLLVLLVVLLVVLCVVDPPPVVVVVCVVPAPCVLALCNPQDDDDDVVSLVVADLLRLLVSLLVLLVSCLVVCVLLLVSQCPDPPPPSNPDPVSVSSVVSNVSSVVSNVVVVPSVSSNSNSVNSSVSSVSSSVSSQSSSCVPPVVHRDD

Nearest PDB structures (foldseek):
  1huw-assembly1_A-2  TM=1.006E+00  e=3.850E-22  Homo sapiens
  1kf9-assembly1_A  TM=9.372E-01  e=2.111E-16  Homo sapiens
  1hwg-assembly1_A  TM=9.215E-01  e=7.300E-15  Homo sapiens
  1bp3-assembly1_A  TM=9.267E-01  e=8.033E-15  Homo sapiens
  1a22-assembly1_A  TM=9.015E-01  e=9.274E-15  Homo sapiens

Radius of gyration: 16.41 Å; Cα contacts (8 Å, |Δi|>4): 175; chains: 1; bounding box: 40×31×44 Å

Solvent-accessible surface area: 9411 Å² total; per-residue (Å²): 244,97,126,86,85,38,32,127,25,3,42,52,0,26,92,99,1,53,126,1,29,80,5,0,93,47,0,28,95,52,15,37,156,63,113,10,67,148,150,75,45,95,70,16,184,191,116,59,48,48,97,31,4,41,7,119,97,30,114,34,10,99,76,148,119,50,6,129,135,48,56,29,34,70,0,0,96,17,0,18,75,1,0,69,26,0,19,129,26,4,87,144,0,166,63,11,6,38,109,10,166,32,205,22,0,68,126,26,88,10,74,69,32,0,81,68,0,16,115,13,0,86,62,1,19,54,81,62,142,107,85,72,124,34,2,0,16,0,49,0,0,26,54,0,1,49,58,0,3,33,3,3,32,28,1,11,26,87,15,97,95,59,94,37,51,156

Secondary structure (DSSP, 8-state):
---S-HHHHHHHHHHHHHHHHHHHHHHHHHHHHHH--HHHHHHHHHS--TTS-TTTTS---SSHHHHHTS-HHHHHHHHHHHHHTTTTGGGGGHHHHHH--STTTTT--HHHHHHHHHHHHHHHHHHH--HHHHHHHHHHHHHHHHHHHHHHHHHHHHTTSS----